Protein AF-A0A969SXX2-F1 (afdb_monomer_lite)

Foldseek 3Di:
DDDDPVDDDDDCCVVPNDDDPPDDPLLSVLVVVVVVQVVPPLVPDAAEDADQPDDDPDPNDPVVSQVVCCVVRVDGHHYDHPVVD

Structure (mmCIF, N/CA/C/O backbone):
data_AF-A0A969SXX2-F1
#
_entry.id   AF-A0A969SXX2-F1
#
loop_
_atom_site.group_PDB
_atom_site.id
_atom_site.type_symbol
_atom_site.label_atom_id
_atom_site.label_alt_id
_atom_site.label_comp_id
_atom_site.label_asym_id
_atom_site.label_entity_id
_atom_site.label_seq_id
_atom_site.pdbx_PDB_ins_code
_atom_site.Cartn_x
_atom_site.Cartn_y
_atom_site.Cartn_z
_atom_site.occupancy
_atom_site.B_iso_or_equiv
_atom_site.auth_seq_id
_atom_site.auth_comp_id
_atom_site.auth_asym_id
_atom_site.auth_atom_id
_atom_site.pdbx_PDB_model_num
ATOM 1 N N . MET A 1 1 ? -5.120 24.078 -0.537 1.00 50.91 1 MET A N 1
ATOM 2 C CA . MET A 1 1 ? -5.697 22.742 -0.292 1.00 50.91 1 MET A CA 1
ATOM 3 C C . MET A 1 1 ? -5.857 22.600 1.208 1.00 50.91 1 MET A C 1
ATOM 5 O O . MET A 1 1 ? -4.865 22.685 1.916 1.00 50.91 1 MET A O 1
ATOM 9 N N . THR A 1 2 ? -7.088 22.542 1.703 1.00 51.69 2 THR A N 1
ATOM 10 C CA . THR A 1 2 ? -7.372 22.503 3.143 1.00 51.69 2 THR A CA 1
ATOM 11 C C . THR A 1 2 ? -7.326 21.046 3.586 1.00 51.69 2 THR A C 1
ATOM 13 O O . THR A 1 2 ? -8.179 20.261 3.181 1.00 51.69 2 THR A O 1
ATOM 16 N N . HIS A 1 3 ? -6.304 20.658 4.349 1.00 59.41 3 HIS A N 1
ATOM 17 C CA . HIS A 1 3 ? -6.228 19.312 4.914 1.00 59.41 3 HIS A CA 1
ATOM 18 C C . HIS A 1 3 ? -7.336 19.147 5.960 1.00 59.41 3 HIS A C 1
ATOM 20 O O . HIS A 1 3 ? -7.491 19.998 6.836 1.00 59.41 3 HIS A O 1
ATOM 26 N N . SER A 1 4 ? -8.123 18.073 5.861 1.00 72.44 4 SER A N 1
ATOM 27 C CA . SER A 1 4 ? -9.037 17.707 6.943 1.00 72.44 4 SER A CA 1
ATOM 28 C C . SER A 1 4 ? -8.198 17.320 8.167 1.00 72.44 4 SER A C 1
ATOM 30 O O . SER A 1 4 ? -7.255 16.542 8.010 1.00 72.44 4 SER A O 1
ATOM 32 N N . PRO A 1 5 ? -8.523 17.790 9.386 1.00 78.62 5 PRO A N 1
ATOM 33 C CA . PRO A 1 5 ? -7.794 17.413 10.602 1.00 78.62 5 PRO A CA 1
ATOM 34 C C . PRO A 1 5 ? -7.885 15.910 10.923 1.00 78.62 5 PRO A C 1
ATOM 36 O O . PRO A 1 5 ? -7.188 15.427 11.807 1.00 78.62 5 PRO A O 1
ATOM 39 N N . GLN A 1 6 ? -8.738 15.169 10.211 1.00 82.50 6 GLN A N 1
ATOM 40 C CA . GLN A 1 6 ? -8.906 13.720 10.342 1.00 82.50 6 GLN A CA 1
ATOM 41 C C . GLN A 1 6 ? -8.046 12.911 9.358 1.00 82.50 6 GLN A C 1
ATOM 43 O O . GLN A 1 6 ? -8.122 11.687 9.352 1.00 82.50 6 GLN A O 1
ATOM 48 N N . SER A 1 7 ? -7.253 13.571 8.512 1.00 83.44 7 SER A N 1
ATOM 49 C CA . SER A 1 7 ? -6.404 12.917 7.515 1.00 83.44 7 SER A CA 1
ATOM 50 C C . SER A 1 7 ? -4.954 13.359 7.665 1.00 83.44 7 SER A C 1
ATOM 52 O O . SER A 1 7 ? -4.679 14.557 7.725 1.00 83.44 7 SER A O 1
ATOM 54 N N . ALA A 1 8 ? -4.036 12.396 7.659 1.00 87.75 8 ALA A N 1
ATOM 55 C CA . ALA A 1 8 ? -2.603 12.637 7.543 1.00 87.75 8 ALA A CA 1
ATOM 56 C C . ALA A 1 8 ? -2.115 12.166 6.168 1.00 87.75 8 ALA A C 1
ATOM 58 O O . ALA A 1 8 ? -2.610 11.173 5.635 1.00 87.75 8 ALA A O 1
ATOM 59 N N . VAL A 1 9 ? -1.147 12.884 5.599 1.00 90.62 9 VAL A N 1
ATOM 60 C CA . VAL A 1 9 ? -0.444 12.474 4.379 1.00 90.62 9 VAL A CA 1
ATOM 61 C C . VAL A 1 9 ? 0.959 12.060 4.785 1.00 90.62 9 VAL A C 1
ATOM 63 O O . VAL A 1 9 ? 1.669 12.853 5.395 1.00 90.62 9 VAL A O 1
ATOM 66 N N . LEU A 1 10 ? 1.336 10.832 4.443 1.00 92.50 10 LEU A N 1
ATOM 67 C CA . LEU A 1 10 ? 2.672 10.295 4.673 1.00 92.50 10 LEU A CA 1
ATOM 68 C C . LEU A 1 10 ? 3.359 10.088 3.323 1.00 92.50 10 LEU A C 1
ATOM 70 O O . LEU A 1 10 ? 2.736 9.612 2.372 1.00 92.50 10 LEU A O 1
ATOM 74 N N . ILE A 1 11 ? 4.644 10.425 3.245 1.00 94.69 11 ILE A N 1
ATOM 75 C CA . ILE A 1 11 ? 5.442 10.362 2.017 1.00 94.69 11 ILE A CA 1
ATOM 76 C C . ILE A 1 11 ? 6.610 9.398 2.244 1.00 94.69 11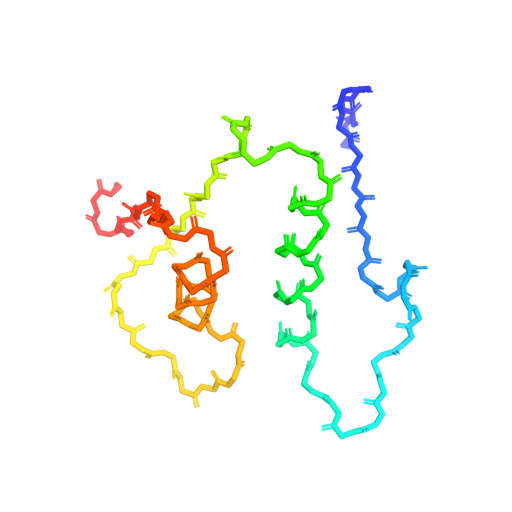 ILE A C 1
ATOM 78 O O . ILE A 1 11 ? 7.441 9.626 3.115 1.00 94.69 11 ILE A O 1
ATOM 82 N N . MET A 1 12 ? 6.685 8.303 1.472 1.00 96.06 12 MET A N 1
ATOM 83 C CA . MET A 1 12 ? 7.610 7.192 1.766 1.00 96.06 12 MET A CA 1
ATOM 84 C C . MET A 1 12 ? 9.073 7.632 1.938 1.00 96.06 12 MET A C 1
ATOM 86 O O . MET A 1 12 ? 9.694 7.184 2.900 1.00 96.06 12 MET A O 1
ATOM 90 N N . PRO A 1 13 ? 9.663 8.469 1.059 1.00 95.94 13 PRO A N 1
ATOM 91 C CA . PRO A 1 13 ? 11.042 8.908 1.257 1.00 95.94 13 PRO A CA 1
ATOM 92 C C . PRO A 1 13 ? 11.251 9.781 2.497 1.00 95.94 13 PRO A C 1
ATOM 94 O O . PRO A 1 13 ? 12.348 9.763 3.048 1.00 95.94 13 PRO A O 1
ATOM 97 N N . ASP A 1 14 ? 10.227 10.509 2.943 1.00 96.88 14 ASP A N 1
ATOM 98 C CA . ASP A 1 14 ? 10.307 11.361 4.134 1.00 96.88 14 ASP A CA 1
ATOM 99 C C . ASP A 1 14 ? 10.264 10.506 5.413 1.00 96.88 14 ASP A C 1
ATOM 101 O O . ASP A 1 14 ? 10.971 10.790 6.376 1.00 96.88 14 ASP A O 1
ATOM 105 N N . GLU A 1 15 ? 9.500 9.410 5.389 1.00 96.38 15 GLU A N 1
ATOM 106 C CA . GLU A 1 15 ? 9.325 8.494 6.525 1.00 96.38 15 GLU A CA 1
ATOM 107 C C . GLU A 1 15 ? 10.418 7.413 6.608 1.00 96.38 15 GLU A C 1
ATOM 109 O O . GLU A 1 15 ? 10.857 7.034 7.693 1.00 96.38 15 GLU A O 1
ATOM 114 N N . LEU A 1 16 ? 10.867 6.884 5.463 1.00 95.75 16 LEU A N 1
ATOM 115 C CA . LEU A 1 16 ? 11.796 5.745 5.383 1.00 95.75 16 LEU A CA 1
ATOM 116 C C . LEU A 1 16 ? 13.168 6.098 4.789 1.00 95.75 16 LEU A C 1
ATOM 118 O O . LEU A 1 16 ? 13.997 5.202 4.583 1.00 95.75 16 LEU A O 1
ATOM 122 N N . GLY A 1 17 ? 13.398 7.361 4.436 1.00 96.50 17 GLY A N 1
ATOM 123 C CA . GLY A 1 17 ? 14.589 7.795 3.713 1.00 96.50 17 GLY A CA 1
ATOM 124 C C . GLY A 1 17 ? 14.607 7.378 2.231 1.00 96.50 17 GLY A C 1
ATOM 125 O O . GLY A 1 17 ? 13.698 6.694 1.734 1.00 96.50 17 GLY A O 1
ATOM 126 N N . PRO A 1 18 ? 15.669 7.759 1.493 1.00 95.94 18 PRO A N 1
ATOM 127 C CA . PRO A 1 18 ? 15.791 7.484 0.065 1.00 95.94 18 PRO A CA 1
ATOM 128 C C . PRO A 1 18 ? 15.723 5.984 -0.232 1.00 95.94 18 PRO A C 1
ATOM 130 O O . PRO A 1 18 ? 16.060 5.143 0.602 1.00 95.94 18 PRO A O 1
ATOM 133 N N . THR A 1 19 ? 15.267 5.636 -1.435 1.00 95.19 19 THR A N 1
ATOM 134 C CA . THR A 1 19 ? 15.238 4.231 -1.858 1.00 95.19 19 THR A CA 1
ATOM 135 C C . THR A 1 19 ? 16.658 3.693 -1.990 1.00 95.19 19 THR A C 1
ATOM 137 O O . THR A 1 19 ? 17.457 4.325 -2.681 1.00 95.19 19 THR A O 1
ATOM 140 N N . PRO A 1 20 ? 16.980 2.556 -1.336 1.00 95.38 20 PRO A N 1
ATOM 141 C CA . PRO A 1 20 ? 18.284 1.928 -1.474 1.00 95.38 20 PRO A CA 1
ATOM 142 C C . PRO A 1 20 ? 18.632 1.656 -2.935 1.00 95.38 20 PRO A C 1
ATOM 144 O O . PRO A 1 20 ? 17.758 1.356 -3.751 1.00 95.38 20 PRO A O 1
ATOM 147 N N . GLU A 1 21 ? 19.919 1.724 -3.256 1.00 96.19 21 GLU A N 1
ATOM 148 C CA . GLU A 1 21 ? 20.405 1.404 -4.594 1.00 96.19 21 GLU A CA 1
ATOM 149 C C . GLU A 1 21 ? 20.016 -0.030 -4.991 1.00 96.19 21 GLU A C 1
ATOM 151 O O . GLU A 1 21 ? 20.078 -0.959 -4.185 1.00 96.19 21 GLU A O 1
ATOM 156 N N . GLY A 1 22 ? 19.554 -0.204 -6.232 1.00 93.69 22 GLY A N 1
ATOM 157 C CA . GLY A 1 22 ? 19.089 -1.493 -6.755 1.00 93.69 22 GLY A CA 1
ATOM 158 C C . GLY A 1 22 ? 17.682 -1.918 -6.309 1.00 93.69 22 GLY A C 1
ATOM 159 O O . GLY A 1 22 ? 17.143 -2.869 -6.873 1.00 93.69 22 GLY A O 1
ATOM 160 N N . ALA A 1 23 ? 17.049 -1.221 -5.359 1.00 93.06 23 ALA A N 1
ATOM 161 C CA . ALA A 1 23 ? 15.665 -1.493 -4.973 1.00 93.06 23 ALA A CA 1
ATOM 162 C C . ALA A 1 23 ? 14.661 -0.807 -5.916 1.00 93.06 23 ALA A C 1
ATOM 164 O O . ALA A 1 23 ? 14.887 0.295 -6.418 1.00 93.06 23 ALA A O 1
ATOM 165 N N . ASN A 1 24 ? 13.504 -1.439 -6.131 1.00 92.25 24 ASN A N 1
ATOM 166 C CA . ASN A 1 24 ? 12.428 -0.841 -6.914 1.00 92.25 24 ASN A CA 1
ATOM 167 C C . ASN A 1 24 ? 11.559 0.085 -6.043 1.00 92.25 24 ASN A C 1
ATOM 169 O O . ASN A 1 24 ? 10.967 -0.356 -5.057 1.00 92.25 24 ASN A O 1
ATOM 173 N N . ILE A 1 25 ? 11.447 1.359 -6.433 1.00 94.06 25 ILE A N 1
ATOM 174 C CA . ILE A 1 25 ? 10.697 2.378 -5.681 1.00 94.06 25 ILE A CA 1
ATOM 175 C C . ILE A 1 25 ? 9.205 2.040 -5.528 1.00 94.06 25 ILE A C 1
ATOM 177 O O . ILE A 1 25 ? 8.631 2.300 -4.473 1.00 94.06 25 ILE A O 1
ATOM 181 N N . TYR A 1 26 ? 8.582 1.447 -6.552 1.00 92.31 26 TYR A N 1
ATOM 182 C CA . TYR A 1 26 ? 7.150 1.144 -6.561 1.00 92.31 26 TYR A CA 1
ATOM 183 C C . TYR A 1 26 ? 6.849 -0.072 -5.694 1.00 92.31 26 TYR A C 1
ATOM 185 O O . TYR A 1 26 ? 5.922 -0.039 -4.893 1.00 92.31 26 TYR A O 1
ATOM 193 N N . ASP A 1 27 ? 7.671 -1.116 -5.794 1.00 92.12 27 ASP A N 1
ATOM 194 C CA . ASP A 1 27 ? 7.546 -2.297 -4.943 1.00 92.12 27 ASP A CA 1
ATOM 195 C C . ASP A 1 27 ? 7.748 -1.951 -3.460 1.00 92.12 27 ASP A C 1
ATOM 197 O O . ASP A 1 27 ? 6.938 -2.336 -2.612 1.00 92.12 27 ASP A O 1
ATOM 201 N N . ARG A 1 28 ? 8.764 -1.128 -3.154 1.00 94.50 28 ARG A N 1
ATOM 202 C CA . ARG A 1 28 ? 9.010 -0.612 -1.799 1.00 94.50 28 ARG A CA 1
ATOM 203 C C . ARG A 1 28 ? 7.804 0.166 -1.275 1.00 94.50 28 ARG A C 1
ATOM 205 O O . ARG A 1 28 ? 7.357 -0.083 -0.157 1.00 94.50 28 ARG A O 1
ATOM 212 N N . ASN A 1 29 ? 7.254 1.064 -2.091 1.00 94.75 29 ASN A N 1
ATOM 213 C CA . ASN A 1 29 ? 6.097 1.871 -1.717 1.00 94.75 29 ASN A CA 1
ATOM 214 C C . ASN A 1 29 ? 4.830 1.027 -1.537 1.00 94.75 29 ASN A C 1
ATOM 216 O O . ASN A 1 29 ? 4.042 1.288 -0.633 1.00 94.75 29 ASN A O 1
ATOM 220 N N . ASN A 1 30 ? 4.631 -0.007 -2.354 1.00 93.69 30 ASN A N 1
ATOM 221 C CA . ASN A 1 30 ? 3.499 -0.918 -2.205 1.00 93.69 30 ASN A CA 1
ATOM 222 C C . ASN A 1 30 ? 3.589 -1.713 -0.898 1.00 93.69 30 ASN A C 1
ATOM 224 O O . ASN A 1 30 ? 2.601 -1.814 -0.172 1.00 93.69 30 ASN A O 1
ATOM 228 N N . CYS A 1 31 ? 4.779 -2.223 -0.561 1.00 93.94 31 CYS A N 1
ATOM 229 C CA . CYS A 1 31 ? 5.010 -2.894 0.719 1.00 93.94 31 CYS A CA 1
ATOM 230 C C . CYS A 1 31 ? 4.751 -1.955 1.897 1.00 93.94 31 CYS A C 1
ATOM 232 O O . CYS A 1 31 ? 4.080 -2.333 2.854 1.00 93.94 31 CYS A O 1
ATOM 234 N N . TRP A 1 32 ? 5.266 -0.726 1.822 1.00 96.06 32 TRP A N 1
ATOM 235 C CA . TRP A 1 32 ? 5.097 0.247 2.891 1.00 96.06 32 TRP A CA 1
ATOM 236 C C . TRP A 1 32 ? 3.633 0.638 3.094 1.00 96.06 32 TRP A C 1
ATOM 238 O O . TRP A 1 32 ? 3.173 0.641 4.233 1.00 96.06 32 TRP A O 1
ATOM 248 N N . GLN A 1 33 ? 2.881 0.889 2.019 1.00 93.88 33 GLN A N 1
ATOM 249 C CA . GLN A 1 33 ? 1.444 1.163 2.105 1.00 93.88 33 GLN A CA 1
ATOM 250 C C . GLN A 1 33 ? 0.687 -0.001 2.750 1.00 93.88 33 GLN A C 1
ATOM 252 O O . GLN A 1 33 ? -0.080 0.219 3.685 1.00 93.88 33 GLN A O 1
ATOM 257 N N . LEU A 1 34 ? 0.938 -1.237 2.299 1.00 93.38 34 LEU A N 1
ATOM 258 C CA . LEU A 1 34 ? 0.280 -2.420 2.847 1.00 93.38 34 LEU A CA 1
ATOM 259 C C . LEU A 1 34 ? 0.601 -2.591 4.336 1.00 93.38 34 LEU A C 1
ATOM 261 O O . LEU A 1 34 ? -0.314 -2.686 5.144 1.00 93.38 34 LEU A O 1
ATOM 265 N N . TYR A 1 35 ? 1.877 -2.582 4.724 1.00 93.88 35 TYR A N 1
ATOM 266 C CA . TYR A 1 35 ? 2.261 -2.780 6.125 1.00 93.88 35 TYR A CA 1
ATOM 267 C C . TYR A 1 35 ? 1.843 -1.627 7.036 1.00 93.88 35 TYR A C 1
ATOM 269 O O . TYR A 1 35 ? 1.452 -1.874 8.174 1.00 93.88 35 TYR A O 1
ATOM 277 N N . SER A 1 36 ? 1.852 -0.386 6.545 1.00 92.81 36 SER A N 1
ATOM 278 C CA . SER A 1 36 ? 1.335 0.756 7.309 1.00 92.81 36 SER A CA 1
ATOM 279 C C . SER A 1 36 ? -0.156 0.587 7.575 1.00 92.81 36 SER A C 1
ATOM 281 O O . SER A 1 36 ? -0.598 0.770 8.706 1.00 92.81 36 SER A O 1
ATOM 283 N N . ALA A 1 37 ? -0.921 0.152 6.573 1.00 91.19 37 ALA A N 1
ATOM 284 C CA . ALA A 1 37 ? -2.342 -0.110 6.734 1.00 91.19 37 ALA A CA 1
ATOM 285 C C . ALA A 1 37 ? -2.588 -1.288 7.704 1.00 91.19 37 ALA A C 1
ATOM 287 O O . ALA A 1 37 ? -3.370 -1.161 8.643 1.00 91.19 37 ALA A O 1
ATOM 288 N N . LEU A 1 38 ? -1.846 -2.392 7.560 1.00 90.81 38 LEU A N 1
ATOM 289 C CA . LEU A 1 38 ? -1.942 -3.562 8.446 1.00 90.81 38 LEU A CA 1
ATOM 290 C C . LEU A 1 38 ? -1.505 -3.297 9.891 1.00 90.81 38 LEU A C 1
ATOM 292 O O . LEU A 1 38 ? -1.944 -4.009 10.787 1.00 90.81 38 LEU A O 1
ATOM 296 N N . SER A 1 39 ? -0.667 -2.286 10.134 1.00 91.56 39 SER A N 1
ATOM 297 C CA . SER A 1 39 ? -0.276 -1.887 11.495 1.00 91.56 39 SER A CA 1
ATOM 298 C C . SER A 1 39 ? -1.387 -1.185 12.281 1.00 91.56 39 SER A C 1
ATOM 300 O O . SER A 1 39 ? -1.232 -0.971 13.481 1.00 91.56 39 SER A O 1
ATOM 302 N N . GLN A 1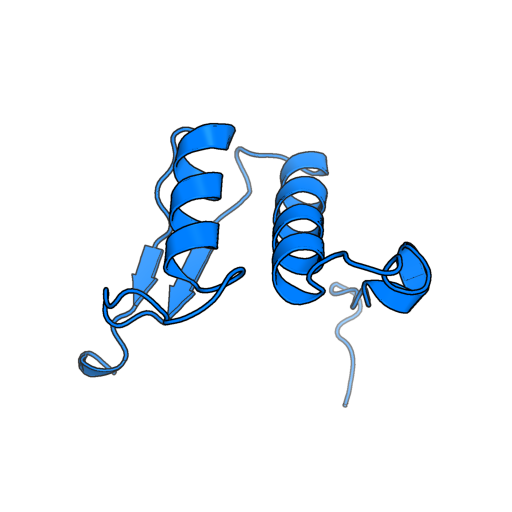 40 ? -2.480 -0.807 11.612 1.00 87.00 40 GLN A N 1
ATOM 303 C CA . GLN A 1 40 ? -3.654 -0.223 12.249 1.00 87.00 40 GLN A CA 1
ATOM 304 C C . GLN A 1 40 ? -4.563 -1.341 12.787 1.00 87.00 40 GLN A C 1
ATOM 306 O O . GLN A 1 40 ? -4.285 -1.931 13.826 1.00 87.00 40 GLN A O 1
ATOM 311 N N . ASP A 1 41 ? -5.644 -1.648 12.075 1.00 87.31 41 ASP A N 1
ATOM 312 C CA . ASP A 1 41 ? -6.619 -2.675 12.427 1.00 87.31 41 ASP A CA 1
ATOM 313 C C . ASP A 1 41 ? -7.148 -3.300 11.134 1.00 87.31 41 ASP A C 1
ATOM 315 O O . ASP A 1 41 ? -7.746 -2.611 10.303 1.00 87.31 41 ASP A O 1
ATOM 319 N N . LEU A 1 42 ? -6.903 -4.599 10.949 1.00 84.69 42 LEU A N 1
ATOM 320 C CA . LEU A 1 42 ? -7.270 -5.314 9.729 1.00 84.69 42 LEU A CA 1
ATOM 321 C C . LEU A 1 42 ? -8.791 -5.394 9.534 1.00 84.69 42 LEU A C 1
ATOM 323 O O . LEU A 1 42 ? -9.250 -5.377 8.389 1.00 84.69 42 LEU A O 1
ATOM 327 N N . ASP A 1 43 ? -9.573 -5.444 10.614 1.00 86.69 43 ASP A N 1
ATOM 328 C CA . ASP A 1 43 ? -11.035 -5.565 10.535 1.00 86.69 43 ASP A CA 1
ATOM 329 C C . ASP A 1 43 ? -11.694 -4.263 10.063 1.00 86.69 43 ASP A C 1
ATOM 331 O O . ASP A 1 43 ? -12.812 -4.267 9.548 1.00 86.69 43 ASP A O 1
ATOM 335 N N . ARG A 1 44 ? -10.985 -3.137 10.190 1.00 86.88 44 ARG A N 1
ATOM 336 C CA . ARG A 1 44 ? -11.454 -1.798 9.800 1.00 86.88 44 ARG A CA 1
ATOM 337 C C . ARG A 1 44 ? -10.839 -1.294 8.500 1.00 86.88 44 ARG A C 1
ATOM 339 O O . ARG A 1 44 ? -10.958 -0.112 8.178 1.00 86.88 44 ARG A O 1
ATOM 346 N N . LEU A 1 45 ? -10.150 -2.171 7.783 1.00 89.81 45 LEU A N 1
ATOM 347 C CA . LEU A 1 45 ? -9.379 -1.821 6.608 1.00 89.81 45 LEU A CA 1
ATOM 348 C C . LEU A 1 45 ? -10.089 -2.305 5.350 1.00 89.81 45 LEU A C 1
ATOM 350 O O . LEU A 1 45 ? -10.436 -3.476 5.245 1.00 89.81 45 LEU A O 1
ATOM 354 N N . ASP A 1 46 ? -10.249 -1.421 4.373 1.00 91.75 46 ASP A N 1
ATOM 355 C CA . ASP A 1 46 ? -10.750 -1.773 3.050 1.00 91.75 46 ASP A CA 1
ATOM 356 C C . ASP A 1 46 ? -9.708 -1.441 1.992 1.00 91.75 46 ASP A C 1
ATOM 358 O O . ASP A 1 46 ? -9.090 -0.375 1.999 1.00 91.75 46 ASP A O 1
ATOM 362 N N . PHE A 1 47 ? -9.516 -2.374 1.065 1.00 94.25 47 PHE A N 1
ATOM 363 C CA . PHE A 1 47 ? -8.644 -2.181 -0.081 1.00 94.25 47 PHE A CA 1
ATOM 364 C C . PHE A 1 47 ? -9.501 -1.934 -1.315 1.00 94.25 47 PHE A C 1
ATOM 366 O O . PHE A 1 47 ? -10.381 -2.734 -1.631 1.00 94.25 47 PHE A O 1
ATOM 373 N N . ILE A 1 48 ? -9.215 -0.853 -2.033 1.00 94.50 48 ILE A N 1
ATOM 374 C CA . ILE A 1 48 ? -9.904 -0.490 -3.271 1.00 94.50 48 ILE A CA 1
ATOM 375 C C . ILE A 1 48 ? -8.845 -0.298 -4.350 1.00 94.50 48 ILE A C 1
ATOM 377 O O . ILE A 1 48 ? -7.840 0.376 -4.120 1.00 94.50 48 ILE A O 1
ATOM 381 N N . ALA A 1 49 ? -9.061 -0.885 -5.524 1.00 94.12 49 ALA A N 1
ATOM 382 C CA . ALA A 1 49 ? -8.191 -0.712 -6.677 1.00 94.12 49 ALA A CA 1
ATOM 383 C C . ALA A 1 49 ? -9.013 -0.363 -7.919 1.00 94.12 49 ALA A C 1
ATOM 385 O O . ALA A 1 49 ? -9.924 -1.093 -8.300 1.00 94.12 49 ALA A O 1
ATOM 386 N N . LEU A 1 50 ? -8.645 0.738 -8.573 1.00 93.94 50 LEU A N 1
ATOM 387 C CA . LEU A 1 50 ? -9.085 1.057 -9.926 1.00 93.94 50 LEU A CA 1
ATOM 388 C C . LEU A 1 50 ? -8.188 0.283 -10.903 1.00 93.94 50 LEU A C 1
ATOM 390 O O . LEU A 1 50 ? -7.000 0.596 -11.025 1.00 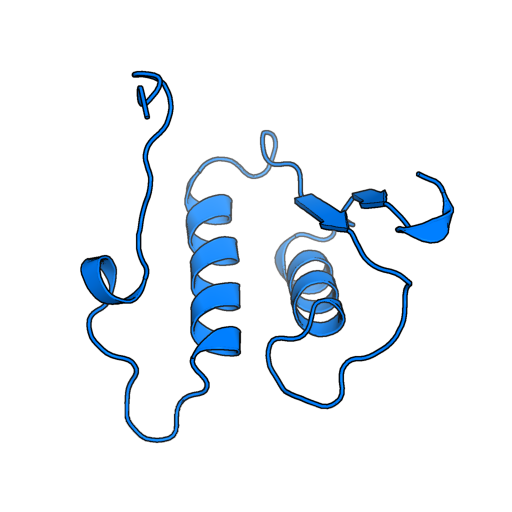93.94 50 LEU A O 1
ATOM 394 N N . TRP A 1 51 ? -8.711 -0.776 -11.522 1.00 94.88 51 TRP A N 1
ATOM 395 C CA . TRP A 1 51 ? -7.906 -1.716 -12.303 1.00 94.88 51 TRP A CA 1
ATOM 396 C C . TRP A 1 51 ? -8.729 -2.475 -13.345 1.00 94.88 51 TRP A C 1
ATOM 398 O O . TRP A 1 51 ? -9.751 -3.064 -13.017 1.00 94.88 51 TRP A O 1
ATOM 408 N N . ASP A 1 52 ? -8.219 -2.536 -14.575 1.00 92.75 52 ASP A N 1
ATOM 409 C CA . ASP A 1 52 ? -8.835 -3.212 -15.731 1.00 92.75 52 ASP A CA 1
ATOM 410 C C . ASP A 1 52 ? -8.504 -4.719 -15.813 1.00 92.75 52 ASP A C 1
ATOM 412 O O . ASP A 1 52 ? -8.639 -5.356 -16.860 1.00 92.75 52 ASP A O 1
ATOM 416 N N . GLY A 1 53 ? -7.962 -5.291 -14.733 1.00 91.25 53 GLY A N 1
ATOM 417 C CA . GLY A 1 53 ? -7.575 -6.700 -14.656 1.00 91.25 53 GLY A CA 1
ATOM 418 C C . GLY A 1 53 ? -6.308 -7.079 -15.431 1.00 91.25 53 GLY A C 1
ATOM 419 O O . GLY A 1 53 ? -5.891 -8.240 -15.369 1.00 91.25 53 GLY A O 1
ATOM 420 N N . LYS A 1 54 ? -5.660 -6.150 -16.149 1.00 88.81 54 LYS A N 1
ATOM 421 C CA . LYS A 1 54 ? -4.477 -6.472 -16.958 1.00 88.81 54 LYS A CA 1
ATOM 422 C C . LYS A 1 54 ? -3.186 -6.404 -16.146 1.00 88.81 54 LYS A C 1
ATOM 424 O O . LYS A 1 54 ? -2.978 -5.519 -15.314 1.00 88.81 54 LYS A O 1
ATOM 429 N N . ALA A 1 55 ? -2.287 -7.349 -16.418 1.00 85.19 55 ALA A N 1
ATOM 430 C CA . ALA A 1 55 ? -0.941 -7.350 -15.861 1.00 85.19 55 ALA A CA 1
ATOM 431 C C . ALA A 1 55 ? -0.131 -6.155 -16.392 1.00 85.19 55 ALA A C 1
ATOM 433 O O . ALA A 1 55 ? -0.164 -5.849 -17.584 1.00 85.19 55 ALA A O 1
ATOM 434 N N . GLY A 1 56 ? 0.616 -5.496 -15.506 1.00 77.94 56 GLY A N 1
ATOM 435 C CA . GLY A 1 56 ? 1.580 -4.466 -15.889 1.00 77.94 56 GLY A CA 1
ATOM 436 C C . GLY A 1 56 ? 2.900 -5.075 -16.369 1.00 77.94 56 GLY A C 1
ATOM 437 O O . GLY A 1 56 ? 3.245 -6.196 -16.007 1.00 77.94 56 GLY A O 1
ATOM 438 N N . ALA A 1 57 ? 3.670 -4.316 -17.149 1.00 72.88 57 ALA A N 1
ATOM 439 C CA . ALA A 1 57 ? 4.952 -4.774 -17.695 1.00 72.88 57 ALA A CA 1
ATOM 440 C C . ALA A 1 57 ? 6.128 -4.733 -16.692 1.00 72.88 57 ALA A C 1
ATOM 442 O O . ALA A 1 57 ? 7.239 -5.120 -17.047 1.00 72.88 57 ALA A O 1
ATOM 443 N N . GLY A 1 58 ? 5.923 -4.255 -15.459 1.00 75.94 58 GLY A N 1
ATOM 444 C CA . GLY A 1 58 ? 7.000 -4.048 -14.490 1.00 75.94 58 GLY A CA 1
ATOM 445 C C . GLY A 1 58 ? 6.600 -4.283 -13.029 1.00 75.94 58 GLY A C 1
ATOM 446 O O . GLY A 1 58 ? 5.411 -4.372 -12.709 1.00 75.94 58 GLY A O 1
ATOM 447 N N . PRO A 1 59 ? 7.599 -4.386 -12.133 1.00 76.50 59 PRO A N 1
ATOM 448 C CA . PRO A 1 59 ? 7.386 -4.556 -10.698 1.00 76.50 59 PRO A CA 1
ATOM 449 C C . PRO A 1 59 ? 6.637 -3.365 -10.088 1.00 76.50 59 PRO A C 1
ATOM 451 O O . PRO A 1 59 ? 6.804 -2.222 -10.513 1.00 76.50 59 PRO A O 1
ATOM 454 N N . GLY A 1 60 ? 5.817 -3.644 -9.074 1.00 80.19 60 GLY A N 1
ATOM 455 C CA . GLY A 1 60 ? 5.006 -2.633 -8.392 1.00 80.19 60 GLY A CA 1
ATOM 456 C C . GLY A 1 60 ? 3.684 -2.281 -9.085 1.00 80.19 60 GLY A C 1
ATOM 457 O O . GLY A 1 60 ? 2.987 -1.378 -8.626 1.00 80.19 60 GLY A O 1
ATOM 458 N N . GLY A 1 61 ? 3.307 -2.988 -10.155 1.00 88.81 61 GLY A N 1
ATOM 459 C CA . GLY A 1 61 ? 1.995 -2.833 -10.787 1.00 88.81 61 GLY A CA 1
ATOM 460 C C . GLY A 1 61 ? 0.825 -3.259 -9.888 1.00 88.81 61 GLY A C 1
ATOM 461 O O . GLY A 1 61 ? 0.995 -3.960 -8.890 1.00 88.81 61 GLY A O 1
ATOM 462 N N . THR A 1 62 ? -0.396 -2.883 -10.271 1.00 90.19 62 THR A N 1
ATOM 463 C CA . THR A 1 62 ? -1.610 -3.132 -9.470 1.00 90.19 62 THR A CA 1
ATOM 464 C C . THR A 1 62 ? -1.871 -4.617 -9.212 1.00 90.19 62 THR A C 1
ATOM 466 O O . THR A 1 62 ? -2.264 -4.988 -8.109 1.00 90.19 62 THR A O 1
ATOM 469 N N . GLN A 1 63 ? -1.569 -5.488 -10.182 1.00 92.75 63 GLN A N 1
ATOM 470 C CA . GLN A 1 63 ? -1.654 -6.942 -10.007 1.00 92.75 63 GLN A CA 1
ATOM 471 C C . GLN A 1 63 ? -0.821 -7.430 -8.812 1.00 92.75 63 GLN A C 1
ATOM 473 O O . GLN A 1 63 ? -1.275 -8.269 -8.035 1.00 92.75 63 GLN A O 1
ATOM 478 N N . GLU A 1 64 ? 0.388 -6.893 -8.658 1.00 91.75 64 GLU A N 1
ATOM 479 C CA . GLU A 1 64 ? 1.318 -7.276 -7.600 1.00 91.75 64 GLU A CA 1
ATOM 480 C C . GLU A 1 64 ? 0.818 -6.813 -6.225 1.00 91.75 64 GLU A C 1
ATOM 482 O O . GLU A 1 64 ? 0.867 -7.572 -5.259 1.00 91.75 64 GLU A O 1
ATOM 487 N N . MET A 1 65 ? 0.242 -5.609 -6.142 1.00 93.00 65 MET A N 1
ATOM 488 C CA . MET A 1 65 ? -0.437 -5.141 -4.929 1.00 93.00 65 MET A CA 1
ATOM 489 C C . MET A 1 65 ? -1.612 -6.057 -4.554 1.00 93.00 65 MET A C 1
ATOM 491 O O . MET A 1 65 ? -1.724 -6.488 -3.408 1.00 93.00 65 MET A O 1
ATOM 495 N N . ILE A 1 66 ? -2.465 -6.410 -5.520 1.00 93.62 66 ILE A N 1
ATOM 496 C CA . ILE A 1 66 ? -3.622 -7.291 -5.293 1.00 93.62 66 ILE A CA 1
ATOM 497 C C . ILE A 1 66 ? -3.176 -8.678 -4.823 1.00 93.62 66 ILE A C 1
ATOM 499 O O . ILE A 1 66 ? -3.780 -9.240 -3.906 1.00 93.62 66 ILE A O 1
ATOM 503 N N . ARG A 1 67 ? -2.112 -9.226 -5.422 1.00 93.12 67 ARG A N 1
ATOM 504 C CA . ARG A 1 67 ? -1.507 -10.496 -5.003 1.00 93.12 67 ARG A CA 1
ATOM 505 C C . ARG A 1 67 ? -1.060 -10.430 -3.543 1.00 93.12 67 ARG A C 1
ATOM 507 O O . ARG A 1 67 ? -1.462 -11.281 -2.755 1.00 93.12 67 ARG A O 1
ATOM 514 N N . ARG A 1 68 ? -0.311 -9.389 -3.168 1.00 93.50 68 ARG A N 1
ATOM 515 C CA . ARG A 1 68 ? 0.166 -9.183 -1.792 1.00 93.50 68 ARG A CA 1
ATOM 516 C C . ARG A 1 68 ? -0.983 -9.045 -0.796 1.00 93.50 68 ARG A C 1
ATOM 518 O O . ARG A 1 68 ? -0.952 -9.696 0.240 1.00 93.50 68 ARG A O 1
ATOM 525 N N . ILE A 1 69 ? -2.019 -8.268 -1.114 1.00 94.31 69 ILE A N 1
ATOM 526 C CA . ILE A 1 69 ? -3.207 -8.140 -0.253 1.00 94.31 69 ILE A CA 1
ATOM 527 C C . ILE A 1 69 ? -3.803 -9.521 0.035 1.00 94.31 69 ILE A C 1
ATOM 529 O O . ILE A 1 69 ? -4.008 -9.868 1.198 1.00 94.31 69 ILE A O 1
ATOM 533 N N . ARG A 1 70 ? -4.020 -10.336 -1.004 1.00 94.25 70 ARG A N 1
ATOM 534 C CA . ARG A 1 70 ? -4.565 -11.692 -0.847 1.00 94.25 70 ARG A CA 1
ATOM 535 C C . ARG A 1 70 ? -3.658 -12.582 -0.003 1.00 94.25 70 ARG A C 1
ATOM 537 O O . ARG A 1 70 ? -4.150 -13.263 0.888 1.00 94.25 70 ARG A O 1
ATOM 544 N N . GLU A 1 71 ? -2.353 -12.555 -0.255 1.00 94.06 71 GLU A N 1
ATOM 545 C CA . GLU A 1 71 ? -1.374 -13.383 0.460 1.00 94.06 71 GLU A CA 1
ATOM 546 C C . GLU A 1 71 ? -1.243 -13.020 1.941 1.00 94.06 71 GLU A C 1
ATOM 548 O O . GLU A 1 71 ? -1.209 -13.913 2.783 1.00 94.06 71 GLU A O 1
ATOM 553 N N . PHE A 1 72 ? -1.192 -11.729 2.274 1.00 91.25 72 PHE A N 1
ATOM 554 C CA . PHE A 1 72 ? -0.953 -11.281 3.648 1.00 91.25 72 PHE A CA 1
ATOM 555 C C . PHE A 1 72 ? -2.221 -11.173 4.496 1.00 91.25 72 PHE A C 1
ATOM 557 O O . PHE A 1 72 ? -2.124 -11.177 5.720 1.00 91.25 72 PHE A O 1
ATOM 564 N N . THR A 1 73 ? -3.400 -11.061 3.878 1.00 92.31 73 THR A N 1
ATOM 565 C CA . THR 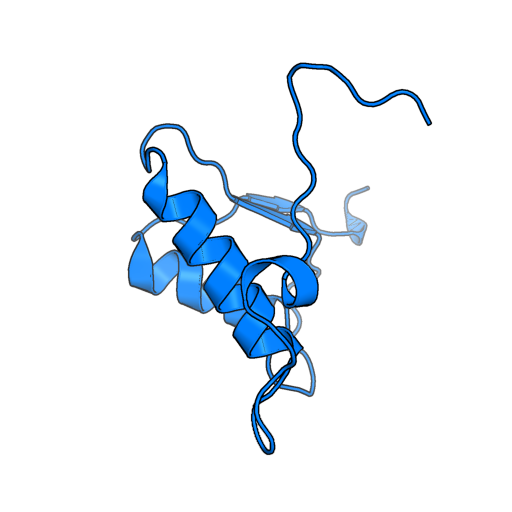A 1 73 ? -4.653 -10.805 4.614 1.00 92.31 73 THR A CA 1
ATOM 566 C C . THR A 1 73 ? -5.734 -11.856 4.398 1.00 92.31 73 THR A C 1
ATOM 568 O O . THR A 1 73 ? -6.712 -11.877 5.138 1.00 92.31 73 THR A O 1
ATOM 571 N N . GLY A 1 74 ? -5.622 -12.692 3.360 1.00 92.94 74 GLY A N 1
ATOM 572 C CA . GLY A 1 74 ? -6.707 -13.574 2.923 1.00 92.94 74 GLY A CA 1
ATOM 573 C C . GLY A 1 74 ? -7.926 -12.843 2.340 1.00 92.94 74 GLY A C 1
ATOM 574 O O . GLY A 1 74 ? -8.887 -13.498 1.940 1.00 92.94 74 GLY A O 1
ATOM 575 N N . ARG A 1 75 ? -7.912 -11.503 2.265 1.00 92.25 75 ARG A N 1
ATOM 576 C CA . ARG A 1 75 ? -9.001 -10.678 1.722 1.00 92.25 75 ARG A CA 1
ATOM 577 C C . ARG A 1 75 ? -8.748 -10.322 0.259 1.00 92.25 75 ARG A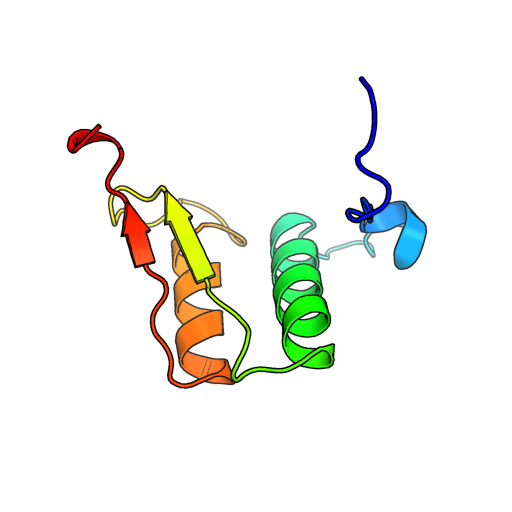 C 1
ATOM 579 O O . ARG A 1 75 ? -7.620 -10.351 -0.233 1.00 92.25 75 ARG A O 1
ATOM 586 N N . ALA A 1 76 ? -9.816 -9.961 -0.444 1.00 91.25 76 ALA A N 1
ATOM 587 C CA . ALA A 1 76 ? -9.740 -9.410 -1.789 1.00 91.25 76 ALA A CA 1
ATOM 588 C C . ALA A 1 76 ? -10.052 -7.905 -1.757 1.00 91.25 76 ALA A C 1
ATOM 590 O O . ALA A 1 76 ? -10.982 -7.504 -1.055 1.00 91.25 76 ALA A O 1
ATOM 591 N N . PRO A 1 77 ? -9.312 -7.077 -2.514 1.00 93.88 77 PRO A N 1
ATOM 592 C CA . PRO A 1 77 ? -9.700 -5.693 -2.730 1.00 93.88 77 PRO A CA 1
ATOM 593 C C . PRO A 1 77 ? -10.986 -5.604 -3.552 1.00 93.88 77 PRO A C 1
ATOM 595 O O . PRO A 1 77 ? -11.241 -6.446 -4.417 1.00 93.88 77 PRO A O 1
ATOM 598 N N . VAL A 1 78 ? -11.753 -4.542 -3.321 1.00 95.69 78 VAL A N 1
ATOM 599 C CA . VAL A 1 78 ? -12.807 -4.106 -4.236 1.00 95.69 78 VAL A CA 1
ATOM 600 C C . VAL A 1 78 ? -12.133 -3.602 -5.508 1.00 95.69 78 VAL A C 1
ATOM 602 O O . VAL A 1 78 ? -11.289 -2.706 -5.453 1.00 95.69 78 VAL A O 1
ATOM 605 N N . ILE A 1 79 ? -12.490 -4.190 -6.646 1.00 95.56 79 ILE A N 1
ATOM 606 C CA . ILE A 1 79 ? -11.994 -3.766 -7.95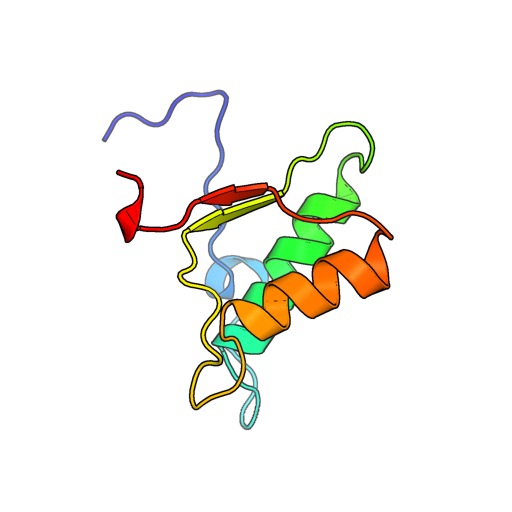4 1.00 95.56 79 ILE A CA 1
ATOM 607 C C . ILE A 1 79 ? -13.057 -2.900 -8.616 1.00 95.56 79 ILE A C 1
ATOM 609 O O . ILE A 1 79 ? -14.208 -3.314 -8.725 1.00 95.56 79 ILE A O 1
ATOM 613 N N . ILE A 1 80 ? -12.651 -1.713 -9.048 1.00 95.94 80 ILE A N 1
ATOM 614 C CA . ILE A 1 80 ? -13.435 -0.840 -9.915 1.00 95.94 80 ILE A CA 1
ATOM 615 C C . ILE A 1 80 ? -12.780 -0.935 -11.289 1.00 95.94 80 ILE A C 1
ATOM 617 O O . ILE A 1 80 ? -11.611 -0.563 -11.424 1.00 95.94 80 ILE A O 1
ATOM 621 N N . ASP A 1 81 ? -13.488 -1.460 -12.288 1.00 95.00 81 ASP A N 1
ATOM 622 C CA . ASP A 1 81 ? -13.002 -1.400 -13.664 1.00 95.00 81 ASP A CA 1
ATOM 623 C C . ASP A 1 81 ? -13.212 0.033 -14.179 1.00 95.00 81 ASP A C 1
ATOM 625 O O . ASP A 1 81 ? -14.329 0.550 -14.100 1.00 95.00 81 ASP A O 1
ATOM 629 N N . PRO A 1 82 ? -12.171 0.712 -14.692 1.00 93.25 82 PRO A N 1
ATOM 630 C CA . PRO A 1 82 ? -12.337 2.021 -15.314 1.00 93.25 82 PRO A CA 1
ATOM 631 C C . PRO A 1 82 ? -13.397 2.067 -16.425 1.00 93.25 82 PRO A C 1
ATOM 633 O O . PRO A 1 82 ? -13.915 3.144 -16.698 1.00 93.25 82 PRO A O 1
ATOM 636 N N . ALA A 1 83 ? -13.692 0.943 -17.084 1.00 94.81 83 ALA A N 1
ATOM 637 C CA . ALA A 1 83 ? -14.712 0.853 -18.126 1.00 94.81 83 ALA A CA 1
ATOM 638 C C . ALA A 1 83 ? -16.157 0.893 -17.591 1.00 94.81 83 ALA A C 1
ATOM 640 O O . ALA A 1 83 ? -17.074 1.120 -18.380 1.00 94.81 83 ALA A O 1
ATOM 641 N N . ASP A 1 84 ? -16.356 0.694 -16.284 1.00 92.56 84 ASP A N 1
ATOM 642 C CA . ASP A 1 84 ? -17.670 0.704 -15.627 1.00 92.56 84 ASP A CA 1
ATOM 643 C C . ASP A 1 84 ? -18.069 2.095 -15.081 1.00 92.56 84 ASP A C 1
ATOM 645 O O . ASP A 1 84 ? -19.128 2.230 -14.460 1.00 92.56 84 ASP A O 1
ATOM 649 N N . LEU A 1 85 ? -17.222 3.118 -15.271 1.00 87.94 85 LEU A N 1
ATOM 650 C CA . LEU A 1 85 ? -17.403 4.489 -14.763 1.00 87.94 85 LEU A CA 1
ATOM 651 C C . LEU A 1 85 ? -18.027 5.458 -15.777 1.00 87.94 85 LEU A C 1
ATOM 653 O O . LEU A 1 85 ? -17.777 5.320 -16.995 1.00 87.94 85 LEU A O 1
#

Secondary structure (DSSP, 8-state):
----TT-----HHHHH-SPPTT--HHHHHHHHHHHHHHTS-GGG---EEE--SPPPSSTT-HHHHHHHHHHHHS--PEEE-GGG-

Radius of gyration: 14.47 Å; chains: 1; bounding box: 38×36×31 Å

pLDDT: mean 89.81, std 8.75, range [50.91, 96.88]

Sequence (85 aa):
MTHSPQSAVLIMPDELGPTPEGANIYDRNNCWQLYSALSQDLDRLDFIALWDGKAGAGPGGTQEMIRRIREFTGRAPVIIDPADL